Protein AF-W7WP33-F1 (afdb_monomer_lite)

Structure (mmCIF, N/CA/C/O backbone):
data_AF-W7WP33-F1
#
_entry.id   AF-W7WP33-F1
#
loop_
_atom_site.group_PDB
_atom_site.id
_atom_site.type_symbol
_atom_site.label_atom_id
_atom_site.label_alt_id
_atom_site.label_comp_id
_atom_site.label_asym_id
_atom_site.label_entity_id
_atom_site.label_seq_id
_atom_site.pdbx_PDB_ins_code
_atom_site.Cartn_x
_atom_site.Cartn_y
_atom_site.Cartn_z
_atom_site.occupancy
_atom_site.B_iso_or_equiv
_atom_site.auth_seq_id
_atom_site.auth_comp_id
_atom_site.auth_asym_id
_atom_site.auth_atom_id
_atom_site.pdbx_PDB_model_num
ATOM 1 N N . MET A 1 1 ? -15.182 4.874 8.334 1.00 83.31 1 MET A N 1
ATOM 2 C CA . MET A 1 1 ? -14.198 4.119 7.523 1.00 83.31 1 MET A CA 1
ATOM 3 C C . MET A 1 1 ? -12.897 4.035 8.305 1.00 83.31 1 MET A C 1
ATOM 5 O O . MET A 1 1 ? -12.701 4.864 9.185 1.00 83.31 1 MET A O 1
ATOM 9 N N . ARG A 1 2 ? -12.055 3.027 8.052 1.00 90.81 2 ARG A N 1
ATOM 10 C CA . ARG A 1 2 ? -10.762 2.856 8.743 1.00 90.81 2 ARG A CA 1
ATOM 11 C C . ARG A 1 2 ? -9.671 3.512 7.903 1.00 90.81 2 ARG A C 1
ATOM 13 O O . ARG A 1 2 ? -9.643 3.275 6.699 1.00 90.81 2 ARG A O 1
ATOM 20 N N . LEU A 1 3 ? -8.820 4.334 8.508 1.00 94.00 3 LEU A N 1
ATOM 21 C CA . LEU A 1 3 ? -7.646 4.880 7.831 1.00 94.00 3 LEU A CA 1
ATOM 22 C C . LEU A 1 3 ? -6.539 3.826 7.887 1.00 94.00 3 LEU A C 1
ATOM 24 O O . LEU A 1 3 ? -6.301 3.246 8.944 1.00 94.00 3 LEU A O 1
ATOM 28 N N . ILE A 1 4 ? -5.891 3.542 6.764 1.00 94.00 4 ILE A N 1
ATOM 29 C CA . ILE A 1 4 ? -4.852 2.513 6.685 1.00 94.00 4 ILE A CA 1
ATOM 30 C C . ILE A 1 4 ? -3.643 3.034 5.932 1.00 94.00 4 ILE A C 1
ATOM 32 O O . ILE A 1 4 ? -3.780 3.654 4.882 1.00 94.00 4 ILE A O 1
ATOM 36 N N . LEU A 1 5 ? -2.469 2.703 6.457 1.00 93.75 5 LEU A N 1
ATOM 37 C CA . LEU A 1 5 ? -1.212 2.690 5.731 1.00 93.75 5 LEU A CA 1
ATOM 38 C C . LEU A 1 5 ? -1.006 1.289 5.156 1.00 93.75 5 LEU A C 1
ATOM 40 O O . LEU A 1 5 ? -0.948 0.302 5.893 1.00 93.75 5 LEU A O 1
ATOM 44 N N . VAL A 1 6 ? -0.863 1.214 3.842 1.00 93.69 6 VAL A N 1
ATOM 45 C CA . VAL A 1 6 ? -0.475 0.010 3.117 1.00 93.69 6 VAL A CA 1
ATOM 46 C C . VAL A 1 6 ? 0.958 0.194 2.642 1.00 93.69 6 VAL A C 1
ATOM 48 O O . VAL A 1 6 ? 1.271 1.148 1.930 1.00 93.69 6 VAL A O 1
ATOM 51 N N . VAL A 1 7 ? 1.823 -0.732 3.049 1.00 93.81 7 VAL A N 1
ATOM 52 C CA . VAL A 1 7 ? 3.194 -0.845 2.550 1.00 93.81 7 VAL A CA 1
ATOM 53 C C . VAL A 1 7 ? 3.227 -1.992 1.558 1.00 93.81 7 VAL A C 1
ATOM 55 O O . VAL A 1 7 ? 2.871 -3.122 1.905 1.00 93.81 7 VAL A O 1
ATOM 58 N N . TRP A 1 8 ? 3.633 -1.714 0.327 1.00 93.69 8 TRP A N 1
ATOM 59 C CA . TRP A 1 8 ? 3.623 -2.686 -0.763 1.00 93.69 8 TRP A CA 1
ATOM 60 C C . TRP A 1 8 ? 4.865 -2.553 -1.641 1.00 93.69 8 TRP A C 1
ATOM 62 O O . TRP A 1 8 ? 5.582 -1.565 -1.563 1.00 93.69 8 TRP A O 1
ATOM 72 N N . GLU A 1 9 ? 5.166 -3.579 -2.424 1.00 92.44 9 GLU A N 1
ATOM 73 C CA . GLU A 1 9 ? 6.368 -3.664 -3.252 1.00 92.44 9 GLU A CA 1
ATOM 74 C C . GLU A 1 9 ? 5.987 -3.870 -4.714 1.00 92.44 9 GLU A C 1
ATOM 76 O O . GLU A 1 9 ? 5.162 -4.731 -5.023 1.00 92.44 9 GLU A O 1
ATOM 81 N N . ASP A 1 10 ? 6.614 -3.103 -5.602 1.00 89.19 10 ASP A N 1
ATOM 82 C CA . ASP A 1 10 ? 6.532 -3.309 -7.049 1.00 89.19 10 ASP A CA 1
ATOM 83 C C . ASP A 1 10 ? 7.930 -3.313 -7.670 1.00 89.19 10 ASP A C 1
ATOM 85 O O . ASP A 1 10 ? 8.919 -2.908 -7.051 1.00 89.19 10 ASP A O 1
ATOM 89 N N . ALA A 1 11 ? 8.008 -3.769 -8.912 1.00 87.56 11 ALA A N 1
ATOM 90 C CA . ALA A 1 11 ? 9.205 -3.661 -9.720 1.00 87.56 11 ALA A CA 1
ATOM 91 C C . ALA A 1 11 ? 9.254 -2.282 -10.395 1.00 87.56 11 ALA A C 1
ATOM 93 O O . ALA A 1 11 ? 8.305 -1.876 -11.063 1.00 87.56 11 ALA A O 1
ATOM 94 N N . SER A 1 12 ? 10.380 -1.585 -10.262 1.00 82.12 12 SER A N 1
ATOM 95 C CA . SER A 1 12 ? 10.659 -0.343 -10.980 1.00 82.12 12 SER A CA 1
ATOM 96 C C . SER A 1 12 ? 11.890 -0.490 -11.863 1.00 82.12 12 SER A C 1
ATOM 98 O O . SER A 1 12 ? 12.846 -1.197 -11.531 1.00 82.12 12 SER A O 1
ATOM 100 N N . VAL A 1 13 ? 11.869 0.213 -12.987 1.00 80.25 13 VAL A N 1
ATOM 101 C CA . VAL A 1 13 ? 13.025 0.467 -13.841 1.00 80.25 13 VAL A CA 1
ATOM 102 C C . VAL A 1 13 ? 13.140 1.982 -13.900 1.00 80.25 13 VAL A C 1
ATOM 104 O O . VAL A 1 13 ? 12.214 2.645 -14.354 1.00 80.25 13 VAL A O 1
ATOM 107 N N . VAL A 1 14 ? 14.234 2.531 -13.373 1.00 68.25 14 VAL A N 1
ATOM 108 C CA . VAL A 1 14 ? 14.520 3.960 -13.525 1.00 68.25 14 VAL A CA 1
ATOM 109 C C . VAL A 1 14 ? 15.366 4.107 -14.778 1.00 68.25 14 VAL A C 1
ATOM 111 O O . VAL A 1 14 ? 16.461 3.546 -14.855 1.00 68.25 14 VAL A O 1
ATOM 114 N N . ASP A 1 15 ? 14.842 4.845 -15.744 1.00 68.50 15 ASP A N 1
ATOM 115 C CA . ASP A 1 15 ? 15.565 5.315 -16.913 1.00 68.50 15 ASP A CA 1
ATOM 116 C C . ASP A 1 15 ? 15.256 6.804 -17.142 1.00 68.50 15 ASP A C 1
ATOM 118 O O . ASP A 1 15 ? 14.296 7.354 -16.597 1.00 68.50 15 ASP A O 1
ATOM 122 N N . ASP A 1 16 ? 16.105 7.459 -17.932 1.00 62.44 16 ASP A N 1
ATOM 123 C CA . ASP A 1 16 ? 15.932 8.861 -18.326 1.00 62.44 16 ASP A CA 1
ATOM 124 C C . ASP A 1 16 ? 15.101 9.000 -19.621 1.00 62.44 16 ASP A C 1
ATOM 126 O O . ASP A 1 16 ? 14.980 10.094 -20.177 1.00 62.44 16 ASP A O 1
ATOM 130 N N . ALA A 1 17 ? 14.559 7.900 -20.158 1.00 67.38 17 ALA A N 1
ATOM 131 C CA . ALA A 1 17 ? 14.017 7.841 -21.508 1.00 67.38 17 ALA A CA 1
ATOM 132 C C . ALA A 1 17 ? 12.653 7.148 -21.542 1.00 67.38 17 ALA A C 1
ATOM 134 O O . ALA A 1 17 ? 12.553 5.937 -21.437 1.00 67.38 17 ALA A O 1
ATOM 135 N N . THR A 1 18 ? 11.608 7.917 -21.864 1.00 67.25 18 THR A N 1
ATOM 136 C CA . THR A 1 18 ? 10.201 7.463 -21.978 1.00 67.25 18 THR A CA 1
ATOM 137 C C . THR A 1 18 ? 9.993 6.121 -22.703 1.00 67.25 18 THR A C 1
ATOM 139 O O . THR A 1 18 ? 9.024 5.420 -22.423 1.00 67.25 18 THR A O 1
ATOM 142 N N . TRP A 1 19 ? 10.870 5.767 -23.650 1.00 77.00 19 TRP A N 1
ATOM 143 C CA . TRP A 1 19 ? 10.837 4.493 -24.364 1.00 77.00 19 TRP A CA 1
ATOM 144 C C . TRP A 1 19 ? 12.249 3.928 -24.506 1.00 77.00 19 TRP A C 1
ATOM 146 O O . TRP A 1 19 ? 13.118 4.577 -25.090 1.00 77.00 19 TRP A O 1
ATOM 156 N N . ILE A 1 20 ? 12.455 2.696 -24.041 1.00 76.25 20 ILE A N 1
ATOM 157 C CA . ILE A 1 20 ? 13.708 1.953 -24.206 1.00 76.25 20 ILE A CA 1
ATOM 158 C C . ILE A 1 20 ? 13.452 0.627 -24.921 1.00 76.25 20 ILE A C 1
ATOM 160 O O . ILE A 1 20 ? 12.389 0.017 -24.776 1.00 76.25 20 ILE A O 1
ATOM 164 N N . ASP A 1 21 ? 14.434 0.153 -25.687 1.00 82.19 21 ASP A N 1
ATOM 165 C CA . ASP A 1 21 ? 14.360 -1.180 -26.278 1.00 82.19 21 ASP A CA 1
ATOM 166 C C . ASP A 1 21 ? 14.449 -2.247 -25.178 1.00 82.19 21 ASP A C 1
ATOM 168 O O . ASP A 1 21 ? 15.311 -2.181 -24.295 1.00 82.19 21 ASP A O 1
ATOM 172 N N . ARG A 1 22 ? 13.585 -3.266 -25.248 1.00 79.81 22 ARG A N 1
ATOM 173 C CA . ARG A 1 22 ? 13.483 -4.320 -24.227 1.00 79.81 22 ARG A CA 1
ATOM 174 C C . ARG A 1 22 ? 14.802 -5.061 -23.990 1.00 79.81 22 ARG A C 1
ATOM 176 O O . ARG A 1 22 ? 15.058 -5.473 -22.864 1.00 79.81 22 ARG A O 1
ATOM 183 N N . SER A 1 23 ? 15.620 -5.256 -25.025 1.00 86.31 23 SER A N 1
ATOM 184 C CA . SER A 1 23 ? 16.920 -5.933 -24.910 1.00 86.31 23 SER A CA 1
ATOM 185 C C . SER A 1 23 ? 17.966 -5.091 -24.172 1.00 86.31 23 SER A C 1
ATOM 187 O O . SER A 1 23 ? 18.894 -5.639 -23.582 1.00 86.31 23 SER A O 1
ATOM 189 N N . SER A 1 24 ? 17.781 -3.770 -24.167 1.00 82.19 24 SER A N 1
ATOM 190 C CA . SER A 1 24 ? 18.647 -2.792 -23.505 1.00 82.19 24 SER A CA 1
ATOM 191 C C . SER A 1 24 ? 18.127 -2.342 -22.137 1.00 82.19 24 SER A C 1
ATOM 193 O O . SER A 1 24 ? 18.786 -1.556 -21.458 1.00 82.19 24 SER A O 1
ATOM 195 N N . ALA A 1 25 ? 16.953 -2.836 -21.728 1.00 81.69 25 ALA A N 1
ATOM 196 C CA . ALA A 1 25 ? 16.300 -2.406 -20.506 1.00 81.69 25 ALA A CA 1
ATOM 197 C C . ALA A 1 25 ? 17.127 -2.761 -19.259 1.00 81.69 25 ALA A C 1
ATOM 199 O O . ALA A 1 25 ? 17.522 -3.925 -19.100 1.00 81.69 25 ALA A O 1
ATOM 200 N N . PRO A 1 26 ? 17.372 -1.799 -18.345 1.00 82.50 26 PRO A N 1
ATOM 201 C CA . PRO A 1 26 ? 17.999 -2.095 -17.069 1.00 82.50 26 PRO A CA 1
ATOM 202 C C . PRO A 1 26 ? 17.205 -3.153 -16.303 1.00 82.50 26 PRO A C 1
ATOM 204 O O . PRO A 1 26 ? 15.986 -3.288 -16.445 1.00 82.50 26 PRO A O 1
ATOM 207 N N . LYS A 1 27 ? 17.896 -3.906 -15.444 1.00 84.38 27 LYS A N 1
ATOM 208 C CA . LYS A 1 27 ? 17.213 -4.853 -14.561 1.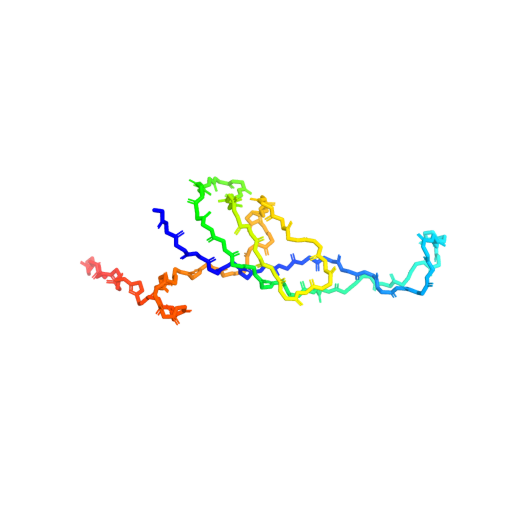00 84.38 27 LYS A CA 1
ATOM 209 C C . LYS A 1 27 ? 16.276 -4.088 -13.632 1.00 84.38 27 LYS A C 1
ATOM 211 O O . LYS A 1 27 ? 16.694 -3.138 -12.971 1.00 84.38 27 LYS A O 1
ATOM 216 N N . ALA A 1 28 ? 15.035 -4.554 -13.556 1.00 85.69 28 ALA A N 1
ATOM 217 C CA . ALA A 1 28 ? 14.092 -4.041 -12.584 1.00 85.69 28 ALA A CA 1
ATOM 218 C C . ALA A 1 28 ? 14.593 -4.302 -11.158 1.00 85.69 28 ALA A C 1
ATOM 220 O O . ALA A 1 28 ? 15.205 -5.338 -10.877 1.00 85.69 28 ALA A O 1
ATOM 221 N N . HIS A 1 29 ? 14.317 -3.363 -10.264 1.00 85.50 29 HIS A N 1
ATOM 222 C CA . HIS A 1 29 ? 14.599 -3.468 -8.839 1.00 85.50 29 HIS A CA 1
ATOM 223 C C . HIS A 1 29 ? 13.312 -3.281 -8.038 1.00 85.50 29 HIS A C 1
ATOM 225 O O . HIS A 1 29 ? 12.362 -2.652 -8.500 1.00 85.50 29 HIS A O 1
ATOM 231 N N . ALA A 1 30 ? 13.276 -3.858 -6.840 1.00 89.00 30 ALA A N 1
ATOM 232 C CA . ALA A 1 30 ? 12.141 -3.716 -5.942 1.00 89.00 30 ALA A CA 1
ATOM 233 C C . ALA A 1 30 ? 12.083 -2.290 -5.379 1.00 89.00 30 ALA A C 1
ATOM 235 O O . ALA A 1 30 ? 13.091 -1.765 -4.901 1.00 89.00 30 ALA A O 1
ATOM 236 N N . VAL A 1 31 ? 10.897 -1.690 -5.407 1.00 89.25 31 VAL A N 1
ATOM 237 C CA . VAL A 1 31 ? 10.604 -0.394 -4.794 1.00 89.25 31 VAL A CA 1
ATOM 238 C C . VAL A 1 31 ? 9.471 -0.571 -3.799 1.00 89.25 31 VAL A C 1
ATOM 240 O O . VAL A 1 31 ? 8.460 -1.204 -4.099 1.00 89.25 31 VAL A O 1
ATOM 243 N N . ILE A 1 32 ? 9.660 -0.011 -2.605 1.00 91.06 32 ILE A N 1
ATOM 244 C CA . ILE A 1 32 ? 8.678 -0.060 -1.526 1.00 91.06 32 ILE A CA 1
ATOM 245 C C . ILE A 1 32 ? 7.832 1.201 -1.554 1.00 91.06 32 ILE A C 1
ATOM 247 O O . ILE A 1 32 ? 8.341 2.315 -1.408 1.00 91.06 32 ILE A O 1
ATOM 251 N N . PHE A 1 33 ? 6.530 1.004 -1.677 1.00 91.00 33 PHE A N 1
ATOM 252 C CA . PHE A 1 33 ? 5.542 2.056 -1.691 1.00 91.00 33 PHE A CA 1
ATOM 253 C C . PHE A 1 33 ? 4.845 2.192 -0.342 1.00 91.00 33 PHE A C 1
ATOM 255 O O . PHE A 1 33 ? 4.466 1.194 0.274 1.00 91.00 33 PHE A O 1
ATOM 262 N N . HIS A 1 34 ? 4.668 3.436 0.098 1.00 92.12 34 HIS A N 1
ATOM 263 C CA . HIS A 1 34 ? 3.905 3.796 1.287 1.00 92.12 34 HIS A CA 1
ATOM 264 C C . HIS A 1 34 ? 2.680 4.571 0.835 1.00 92.12 34 HIS A C 1
ATOM 266 O O . HIS A 1 34 ? 2.783 5.627 0.207 1.00 92.12 34 HIS A O 1
ATOM 272 N N . GLN A 1 35 ? 1.508 4.025 1.134 1.00 92.31 35 GLN A N 1
ATOM 273 C CA . GLN A 1 35 ? 0.265 4.628 0.700 1.00 92.31 35 GLN A CA 1
ATOM 274 C C . GLN A 1 35 ? -0.750 4.640 1.826 1.00 92.31 35 GLN A C 1
ATOM 276 O O . GLN A 1 35 ? -1.040 3.609 2.429 1.00 92.31 35 GLN A O 1
ATOM 281 N N . VAL A 1 36 ? -1.306 5.815 2.088 1.00 92.94 36 VAL A N 1
ATOM 282 C CA . VAL A 1 36 ? -2.354 6.008 3.085 1.00 92.94 36 VAL A CA 1
ATOM 283 C C . VAL A 1 36 ? -3.683 6.180 2.372 1.00 92.94 36 VAL A C 1
ATOM 285 O O . VAL A 1 36 ? -3.760 6.884 1.373 1.00 92.94 36 VAL A O 1
ATOM 288 N N . GLY A 1 37 ? -4.744 5.561 2.872 1.00 93.25 37 GLY A N 1
ATOM 289 C CA . GLY A 1 37 ? -6.082 5.784 2.340 1.00 93.25 37 GLY A CA 1
ATOM 290 C C . GLY A 1 37 ? -7.179 5.267 3.255 1.00 93.25 37 GLY A C 1
ATOM 291 O O . GLY A 1 37 ? -6.926 4.583 4.250 1.00 93.25 37 GLY A O 1
ATOM 292 N N . TRP A 1 38 ? -8.419 5.604 2.919 1.00 94.38 38 TRP A N 1
ATOM 293 C CA . TRP A 1 38 ? -9.591 5.068 3.603 1.00 94.38 38 TRP A CA 1
ATOM 294 C C . TRP A 1 38 ? -9.940 3.692 3.053 1.00 94.38 38 TRP A C 1
ATOM 296 O O . TRP A 1 38 ? -10.131 3.542 1.849 1.00 94.38 38 TRP A O 1
ATOM 306 N N . LEU A 1 39 ? -10.040 2.701 3.942 1.00 94.06 39 LEU A N 1
ATOM 307 C CA . LEU A 1 39 ? -10.372 1.333 3.567 1.00 94.06 39 LEU A CA 1
ATOM 308 C C . LEU A 1 39 ? -11.771 1.249 2.966 1.00 94.06 39 LEU A C 1
ATOM 310 O O . LEU A 1 39 ? -12.750 1.525 3.667 1.00 94.06 39 LEU A O 1
ATOM 314 N N . GLU A 1 40 ? -11.850 0.779 1.725 1.00 94.88 40 GLU A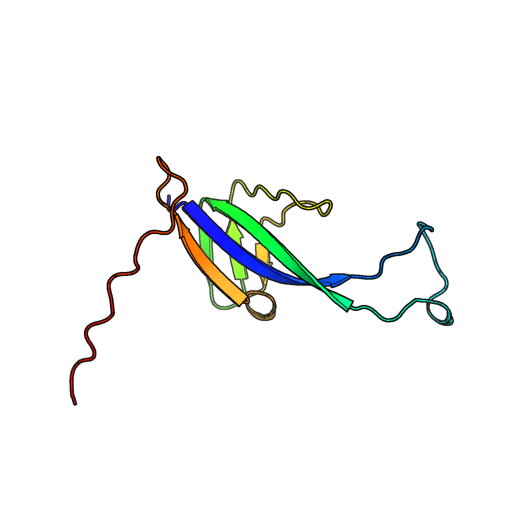 N 1
ATOM 315 C CA . GLU A 1 40 ? -13.103 0.357 1.107 1.00 94.88 40 GLU A CA 1
ATOM 316 C C . GLU A 1 40 ? -13.374 -1.119 1.407 1.00 94.88 40 GLU A C 1
ATOM 318 O O . GLU A 1 40 ? -14.378 -1.465 2.031 1.00 94.88 40 GLU A O 1
ATOM 323 N N . SER A 1 41 ? -12.444 -1.99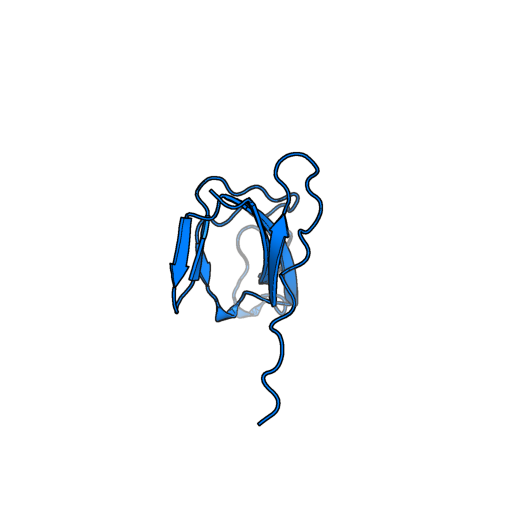2 1.012 1.00 94.38 41 SER A N 1
ATOM 324 C CA . SER A 1 41 ? -12.564 -3.441 1.160 1.00 94.38 41 SER A CA 1
ATOM 325 C C . SER A 1 41 ? -11.196 -4.134 1.160 1.00 94.38 41 SER A C 1
ATOM 327 O O . SER A 1 41 ? -10.203 -3.620 0.642 1.00 94.38 41 SER A O 1
ATOM 329 N N . ILE A 1 42 ? -11.138 -5.306 1.794 1.00 93.69 42 ILE A N 1
ATOM 330 C CA . ILE A 1 42 ? -10.027 -6.255 1.667 1.00 93.69 42 ILE A CA 1
ATOM 331 C C . ILE A 1 42 ? -10.650 -7.590 1.290 1.00 93.69 42 ILE A C 1
ATOM 333 O O . ILE A 1 42 ? -11.487 -8.105 2.034 1.00 93.69 42 ILE A O 1
ATOM 337 N N . ASP A 1 43 ? -10.240 -8.133 0.152 1.00 91.81 43 ASP A N 1
ATOM 338 C CA . ASP A 1 43 ? -10.621 -9.468 -0.302 1.00 91.81 43 ASP A CA 1
ATOM 339 C C . ASP A 1 43 ? -9.377 -10.340 -0.524 1.00 91.81 43 ASP A C 1
ATOM 341 O O . ASP A 1 43 ? -8.259 -9.933 -0.219 1.00 91.81 43 ASP A O 1
ATOM 345 N N . GLU A 1 44 ? -9.558 -11.564 -1.022 1.00 91.81 44 GLU A N 1
ATOM 346 C CA . GLU A 1 44 ? -8.459 -12.513 -1.264 1.00 91.81 44 GLU A CA 1
ATOM 347 C C . GLU A 1 44 ? -7.487 -12.067 -2.371 1.00 91.81 44 GLU A C 1
ATOM 349 O O . GLU A 1 44 ? -6.427 -12.666 -2.549 1.00 91.81 44 GLU A O 1
ATOM 354 N N . THR A 1 45 ? -7.823 -11.014 -3.118 1.00 94.25 45 THR A N 1
ATOM 355 C CA . THR A 1 45 ? -7.059 -10.536 -4.271 1.00 94.25 45 THR A CA 1
ATOM 356 C C . THR A 1 45 ? -6.364 -9.207 -4.008 1.00 94.25 45 THR A C 1
ATOM 358 O O . THR A 1 45 ? -5.261 -8.997 -4.517 1.00 94.25 45 THR A O 1
ATOM 361 N N . ALA A 1 46 ? -6.977 -8.302 -3.240 1.00 94.56 46 ALA A N 1
ATOM 362 C CA . ALA A 1 46 ? -6.499 -6.932 -3.109 1.00 94.56 46 ALA A CA 1
ATOM 363 C C . ALA A 1 46 ? -6.946 -6.213 -1.826 1.00 94.56 46 ALA A C 1
ATOM 365 O O . ALA A 1 46 ? -7.922 -6.572 -1.167 1.00 94.56 46 ALA A O 1
ATOM 366 N N . VAL A 1 47 ? -6.233 -5.124 -1.532 1.00 94.38 47 VAL A N 1
ATOM 367 C CA . VAL A 1 47 ? -6.668 -4.038 -0.645 1.00 94.38 47 VAL A CA 1
ATOM 368 C C . VAL A 1 47 ? -7.179 -2.892 -1.515 1.00 94.38 47 VAL A C 1
ATOM 370 O O . VAL A 1 47 ? -6.464 -2.454 -2.420 1.00 94.38 47 VAL A O 1
ATOM 373 N N . VAL A 1 48 ? -8.393 -2.409 -1.246 1.00 94.06 48 VAL A N 1
ATOM 374 C CA . VAL A 1 48 ? -9.038 -1.321 -1.998 1.00 94.06 48 VAL A CA 1
ATOM 375 C C . VAL A 1 48 ? -9.225 -0.088 -1.110 1.00 94.06 48 VAL A C 1
ATOM 377 O O . VAL A 1 48 ? -9.692 -0.199 0.029 1.00 94.06 48 VAL A O 1
ATOM 380 N N . LEU A 1 49 ? -8.845 1.083 -1.624 1.00 92.94 49 LEU A N 1
ATOM 381 C CA . LEU A 1 49 ? -8.837 2.375 -0.938 1.00 92.94 49 LEU A CA 1
ATOM 382 C C . LEU A 1 49 ? -9.595 3.425 -1.765 1.00 92.94 49 LEU A C 1
ATOM 384 O O . LEU A 1 49 ? -9.362 3.535 -2.960 1.00 92.94 49 LEU A O 1
ATOM 388 N N . THR A 1 50 ? -10.445 4.247 -1.140 1.00 88.31 50 THR A N 1
ATOM 389 C CA . THR A 1 50 ? -11.271 5.249 -1.858 1.00 88.31 50 THR A CA 1
ATOM 390 C C . THR A 1 50 ? -10.639 6.643 -1.980 1.00 88.31 50 THR A C 1
ATOM 392 O O . THR A 1 50 ? -11.217 7.540 -2.592 1.00 88.31 50 THR A O 1
ATOM 395 N N . THR A 1 51 ? -9.518 6.905 -1.301 1.00 84.12 51 THR A N 1
ATOM 396 C CA . THR A 1 51 ? -8.844 8.223 -1.281 1.00 84.12 51 THR A CA 1
ATOM 397 C C . THR A 1 51 ? -7.378 8.027 -0.926 1.00 84.12 51 THR A C 1
ATOM 399 O O . THR A 1 51 ? -6.942 8.319 0.190 1.00 84.12 51 THR A O 1
ATOM 402 N N . ALA A 1 52 ? -6.641 7.410 -1.842 1.00 83.94 52 ALA A N 1
ATOM 403 C CA . ALA A 1 52 ? -5.251 7.079 -1.618 1.00 83.94 52 ALA A CA 1
ATOM 404 C C . ALA A 1 52 ? -4.328 8.292 -1.812 1.00 83.94 52 ALA A C 1
ATOM 406 O O . ALA A 1 52 ? -4.427 9.025 -2.793 1.00 83.94 52 ALA A O 1
ATOM 407 N N . VAL A 1 53 ? -3.391 8.471 -0.885 1.00 85.06 53 VAL A N 1
ATOM 408 C CA . VAL A 1 53 ? -2.321 9.468 -0.941 1.00 85.06 53 VAL A CA 1
ATOM 409 C C . VAL A 1 53 ? -0.988 8.749 -0.763 1.00 85.06 53 VAL A C 1
ATOM 411 O O . VAL A 1 53 ? -0.855 7.866 0.087 1.00 85.06 53 VAL A O 1
ATOM 414 N N . SER A 1 54 ? -0.002 9.132 -1.566 1.00 84.00 54 SER A N 1
ATOM 415 C CA . SER A 1 54 ? 1.385 8.684 -1.451 1.00 84.00 54 SER A CA 1
ATOM 416 C C . SER A 1 54 ? 2.308 9.891 -1.605 1.00 84.00 54 SER A C 1
ATOM 418 O O . SER A 1 54 ? 1.979 10.837 -2.320 1.00 84.00 54 SER A O 1
ATOM 420 N N . ASP A 1 55 ? 3.438 9.872 -0.906 1.00 79.75 55 ASP A N 1
ATOM 421 C CA . ASP A 1 55 ? 4.516 10.858 -1.025 1.00 79.75 55 ASP A CA 1
ATOM 422 C C . ASP A 1 55 ? 5.494 10.529 -2.167 1.00 79.75 55 ASP A C 1
ATOM 424 O O . ASP A 1 55 ? 6.411 11.298 -2.456 1.00 79.75 55 ASP A O 1
ATOM 428 N N . GLN A 1 56 ? 5.306 9.385 -2.824 1.00 77.69 56 GLN A N 1
ATOM 429 C CA . GLN A 1 56 ? 6.191 8.881 -3.863 1.00 77.69 56 GLN A CA 1
ATOM 430 C C . GLN A 1 56 ? 5.757 9.362 -5.252 1.00 77.69 56 GLN A C 1
ATOM 432 O O . GLN A 1 56 ? 4.593 9.653 -5.504 1.00 77.69 56 GLN A O 1
ATOM 437 N N . ILE A 1 57 ? 6.720 9.423 -6.178 1.00 60.94 57 ILE A N 1
ATOM 438 C CA . ILE A 1 57 ? 6.545 9.963 -7.542 1.00 60.94 57 ILE A CA 1
ATOM 439 C C . ILE A 1 57 ? 5.509 9.166 -8.360 1.00 60.94 57 ILE A C 1
ATOM 441 O O . ILE A 1 57 ? 4.940 9.678 -9.324 1.00 60.94 57 ILE A O 1
ATOM 445 N N . MET A 1 58 ? 5.244 7.914 -7.984 1.00 67.81 58 MET A N 1
ATOM 446 C CA . MET A 1 58 ? 4.267 7.074 -8.667 1.00 67.81 58 MET A CA 1
ATOM 447 C C . MET A 1 58 ? 2.846 7.402 -8.193 1.00 67.81 58 MET A C 1
ATOM 449 O O . MET A 1 58 ? 2.605 7.555 -6.999 1.00 67.81 58 MET A O 1
ATOM 453 N N . ALA A 1 59 ? 1.894 7.483 -9.127 1.00 71.00 59 ALA A N 1
ATOM 454 C CA . ALA A 1 59 ? 0.493 7.728 -8.795 1.00 71.00 59 ALA A CA 1
ATOM 455 C C . ALA A 1 59 ? -0.030 6.684 -7.792 1.00 71.00 59 ALA A C 1
ATOM 457 O O . ALA A 1 59 ? 0.220 5.483 -7.945 1.00 71.00 59 ALA A O 1
ATOM 458 N N . ALA A 1 60 ? -0.766 7.148 -6.779 1.00 78.38 60 ALA A N 1
ATOM 459 C CA . ALA A 1 60 ? -1.376 6.279 -5.784 1.00 78.38 60 ALA A CA 1
ATOM 460 C C . ALA A 1 60 ? -2.332 5.272 -6.453 1.00 78.38 60 ALA A C 1
ATOM 462 O O . ALA A 1 60 ? -3.048 5.609 -7.397 1.00 78.38 60 ALA A O 1
ATOM 463 N N . ARG A 1 61 ? -2.330 4.023 -5.977 1.00 82.06 61 ARG A N 1
ATOM 464 C CA . ARG A 1 61 ? -3.195 2.954 -6.488 1.00 82.06 61 ARG A CA 1
ATOM 465 C C . ARG A 1 61 ? -4.374 2.727 -5.563 1.00 82.06 61 ARG A C 1
ATOM 467 O O . ARG A 1 61 ? -4.202 2.224 -4.459 1.00 82.06 61 ARG A O 1
ATOM 474 N N . ASP A 1 62 ? -5.581 2.943 -6.055 1.00 87.38 62 ASP A N 1
ATOM 475 C CA . ASP A 1 62 ? -6.791 2.647 -5.280 1.00 87.38 62 ASP A CA 1
ATOM 476 C C . ASP A 1 62 ? -7.006 1.139 -5.068 1.00 87.38 62 ASP A C 1
ATOM 478 O O . ASP A 1 62 ? -7.720 0.735 -4.159 1.00 87.38 62 ASP A O 1
ATOM 482 N N . ARG A 1 63 ? -6.346 0.281 -5.858 1.00 92.94 63 ARG A N 1
ATOM 483 C CA . ARG A 1 63 ? -6.382 -1.180 -5.712 1.00 92.94 63 ARG A CA 1
ATOM 484 C C . ARG A 1 63 ? -4.974 -1.765 -5.712 1.00 92.94 63 ARG A C 1
ATOM 486 O O . ARG A 1 63 ? -4.285 -1.731 -6.731 1.00 92.94 63 ARG A O 1
ATOM 493 N N . ILE A 1 64 ? -4.569 -2.347 -4.585 1.00 93.56 64 ILE A N 1
ATOM 494 C CA . ILE A 1 64 ? -3.237 -2.930 -4.383 1.00 93.56 64 ILE A CA 1
ATOM 495 C C . ILE A 1 64 ? -3.371 -4.458 -4.283 1.00 93.56 64 ILE A C 1
ATOM 497 O O . ILE A 1 64 ? -3.996 -4.940 -3.335 1.00 93.56 64 ILE A O 1
ATOM 501 N N . PRO A 1 65 ? -2.806 -5.241 -5.223 1.00 94.75 65 PRO A N 1
ATOM 502 C CA . PRO A 1 65 ? -2.846 -6.702 -5.164 1.00 94.75 65 PRO A CA 1
ATOM 503 C C . PRO A 1 65 ? -2.185 -7.254 -3.896 1.00 94.75 65 PRO A C 1
ATOM 505 O O . PRO A 1 65 ? -1.077 -6.846 -3.552 1.00 94.75 65 PRO A O 1
ATOM 508 N N . LEU A 1 66 ? -2.804 -8.235 -3.232 1.00 93.19 66 LEU A N 1
ATOM 509 C CA . LEU A 1 66 ? -2.281 -8.785 -1.973 1.00 93.19 66 LEU A CA 1
ATOM 510 C C . LEU A 1 66 ? -0.883 -9.4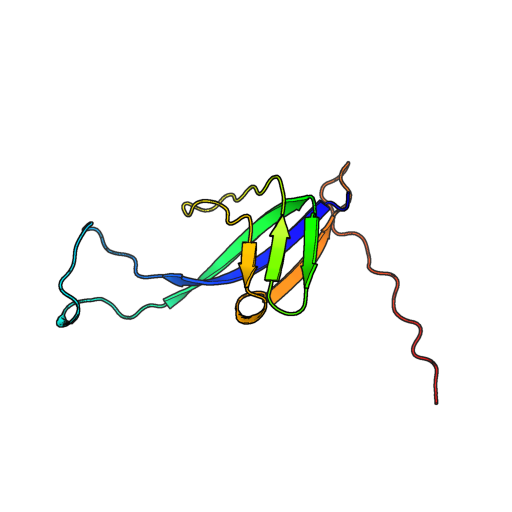01 -2.105 1.00 93.19 66 LEU A C 1
ATOM 512 O O . LEU A 1 66 ? -0.104 -9.323 -1.162 1.00 93.19 66 LEU A O 1
ATOM 516 N N . GLY A 1 67 ? -0.533 -9.952 -3.271 1.00 93.62 67 GLY A N 1
ATOM 517 C CA . GLY A 1 67 ? 0.814 -10.479 -3.529 1.00 93.62 67 GLY A CA 1
ATOM 518 C C . GLY A 1 67 ? 1.922 -9.417 -3.485 1.00 93.62 67 GLY A C 1
ATOM 519 O O . GLY A 1 67 ? 3.086 -9.762 -3.303 1.00 93.62 67 GLY A O 1
ATOM 520 N N . MET A 1 68 ? 1.564 -8.137 -3.622 1.00 93.69 68 MET A N 1
ATOM 521 C CA . MET A 1 68 ? 2.478 -6.997 -3.514 1.00 93.69 68 MET A CA 1
ATOM 522 C C . MET A 1 68 ? 2.498 -6.406 -2.098 1.00 93.69 68 MET A C 1
ATOM 524 O O . MET A 1 68 ? 3.446 -5.715 -1.733 1.00 93.69 68 MET A O 1
ATOM 528 N N . VAL A 1 69 ? 1.470 -6.659 -1.282 1.00 94.25 69 VAL A N 1
ATOM 529 C CA . VAL A 1 69 ? 1.340 -6.072 0.057 1.00 94.25 69 VAL A CA 1
ATOM 530 C C . VAL A 1 69 ? 2.325 -6.725 1.023 1.00 94.25 69 VAL A C 1
ATOM 532 O O . VAL A 1 69 ? 2.310 -7.934 1.239 1.00 94.25 69 VAL A O 1
ATOM 535 N N . LYS A 1 70 ? 3.161 -5.902 1.658 1.00 94.94 70 LYS A N 1
ATOM 536 C CA . LYS A 1 70 ? 4.082 -6.324 2.720 1.00 94.94 70 LYS A CA 1
ATOM 537 C C . LYS A 1 70 ? 3.458 -6.137 4.099 1.00 94.94 70 LYS A C 1
ATOM 539 O O . LYS A 1 70 ? 3.566 -7.024 4.943 1.00 94.94 70 LYS A O 1
ATOM 544 N N . THR A 1 71 ? 2.783 -5.006 4.315 1.00 94.06 71 THR A N 1
ATOM 545 C CA . THR A 1 71 ? 2.225 -4.634 5.623 1.00 94.06 71 THR A CA 1
ATOM 546 C C . THR A 1 71 ? 0.957 -3.799 5.464 1.00 94.06 71 THR A C 1
ATOM 548 O O . THR A 1 71 ? 0.876 -2.945 4.586 1.00 94.06 71 THR A O 1
ATOM 551 N N . ILE A 1 72 ? -0.013 -4.002 6.359 1.00 93.12 72 ILE A N 1
ATOM 552 C CA . ILE A 1 72 ? -1.203 -3.154 6.506 1.00 93.12 72 ILE A CA 1
ATOM 553 C C . ILE A 1 72 ? -1.269 -2.688 7.962 1.00 93.12 72 ILE A C 1
ATOM 555 O O . ILE A 1 72 ? -1.278 -3.520 8.873 1.00 93.12 72 ILE A O 1
ATOM 559 N N . LEU A 1 73 ? -1.325 -1.376 8.183 1.00 94.00 73 LEU A N 1
ATOM 560 C CA . LEU A 1 73 ? -1.430 -0.759 9.506 1.00 94.00 73 LEU A CA 1
ATOM 561 C C . LEU A 1 73 ? -2.641 0.159 9.555 1.00 94.00 73 LEU A C 1
ATOM 563 O O . LEU A 1 73 ? -2.736 1.098 8.772 1.00 94.00 73 LEU A O 1
ATOM 567 N N . GLU A 1 74 ? -3.549 -0.085 10.493 1.00 94.31 74 GLU A N 1
ATOM 568 C CA . GLU A 1 74 ? -4.612 0.873 10.791 1.00 94.31 74 GLU A CA 1
ATOM 569 C C . GLU A 1 74 ? -4.024 2.098 11.494 1.00 94.31 74 GLU A C 1
ATOM 571 O O . GLU A 1 74 ? -3.196 1.958 12.394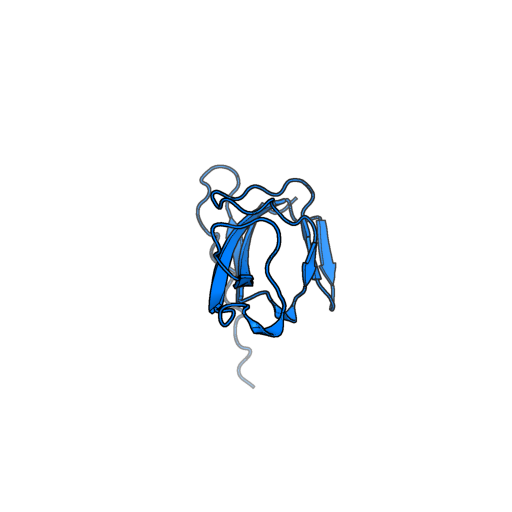 1.00 94.31 74 GLU A O 1
ATOM 576 N N . LEU A 1 75 ? -4.454 3.284 11.077 1.00 93.00 75 LEU A N 1
ATOM 577 C CA . LEU A 1 75 ? -4.033 4.568 11.619 1.00 93.00 75 LEU A CA 1
ATOM 578 C C . LEU A 1 75 ? -5.197 5.237 12.347 1.00 93.00 75 LEU A C 1
ATOM 580 O O . LEU A 1 75 ? -6.354 5.120 11.940 1.00 93.00 75 LEU A O 1
ATOM 584 N N . ASP A 1 76 ? -4.880 5.980 13.401 1.00 92.50 76 ASP A N 1
ATOM 585 C CA . ASP A 1 76 ? -5.818 6.910 14.016 1.00 92.50 76 ASP A CA 1
ATOM 586 C C . ASP A 1 76 ? -6.016 8.107 13.068 1.00 92.50 76 ASP A C 1
ATOM 588 O O . ASP A 1 76 ? -5.042 8.794 12.753 1.00 92.50 76 ASP A O 1
ATOM 592 N N . PRO A 1 77 ? -7.246 8.399 12.610 1.00 89.56 77 PRO A N 1
ATOM 593 C CA . PRO A 1 77 ? -7.497 9.520 11.711 1.00 89.56 77 PRO A CA 1
ATOM 594 C C . PRO A 1 77 ? -7.124 10.896 12.266 1.00 89.56 77 PRO A C 1
ATOM 596 O O . PRO A 1 77 ? -6.863 11.805 11.483 1.00 89.56 77 PRO A O 1
ATOM 599 N N . ALA A 1 78 ? -7.135 11.073 13.590 1.00 89.31 78 ALA A N 1
ATOM 600 C CA . ALA A 1 78 ? -6.843 12.359 14.215 1.00 89.31 78 ALA A CA 1
ATOM 601 C C . ALA A 1 78 ? -5.337 12.612 14.349 1.00 89.31 78 ALA A C 1
ATOM 603 O O . ALA A 1 78 ? -4.894 13.755 14.267 1.00 89.31 78 ALA A O 1
ATOM 604 N N . THR A 1 79 ? -4.554 11.555 14.572 1.00 90.19 79 THR A N 1
ATOM 605 C CA . THR A 1 79 ? -3.122 11.667 14.893 1.00 90.19 79 THR A CA 1
ATOM 606 C C . THR A 1 79 ? -2.206 11.107 13.806 1.00 90.19 79 THR A C 1
ATOM 608 O O . THR A 1 79 ? -1.013 11.396 13.810 1.00 90.19 79 THR A O 1
ATOM 611 N N . GLY A 1 80 ? -2.733 10.302 12.879 1.00 87.06 80 GLY A N 1
ATOM 612 C CA . GLY A 1 80 ? -1.963 9.576 11.865 1.00 87.06 80 GLY A CA 1
ATOM 613 C C . GLY A 1 80 ? -1.094 8.447 12.431 1.00 87.06 80 GLY A C 1
ATOM 614 O O . GLY A 1 80 ? -0.333 7.827 11.691 1.00 87.06 80 GLY A O 1
ATOM 615 N N . VAL A 1 81 ? -1.180 8.169 13.735 1.00 89.94 81 VAL A N 1
ATOM 616 C CA . VAL A 1 81 ? -0.336 7.182 14.417 1.00 89.94 81 VAL A CA 1
ATOM 617 C C . VAL A 1 81 ? -0.931 5.778 14.254 1.00 89.94 81 VAL A C 1
ATOM 619 O O . VAL A 1 81 ? -2.154 5.628 14.330 1.00 89.94 81 VAL A O 1
ATOM 622 N N . PRO A 1 82 ? -0.106 4.726 14.066 1.00 88.81 82 PRO A N 1
ATOM 623 C CA . PRO A 1 82 ? -0.593 3.353 14.031 1.00 88.81 82 PRO A CA 1
ATOM 624 C C . PRO A 1 82 ? -1.376 2.974 15.292 1.00 88.81 82 PRO A C 1
ATOM 626 O O . PRO A 1 82 ? -0.884 3.100 16.416 1.00 88.81 82 PRO A O 1
ATOM 629 N N . VAL A 1 83 ? -2.585 2.451 15.103 1.00 87.00 83 VAL A N 1
ATOM 630 C CA . VAL A 1 83 ? -3.414 1.920 16.184 1.00 87.00 83 VAL A CA 1
ATOM 631 C C . VAL A 1 83 ? -2.905 0.527 16.528 1.00 87.00 83 VAL A C 1
ATOM 633 O O . VAL A 1 83 ? -2.770 -0.340 15.661 1.00 87.00 83 VAL A O 1
ATOM 636 N N . ALA A 1 84 ? -2.621 0.281 17.808 1.00 69.69 84 ALA A N 1
ATOM 637 C CA . ALA A 1 84 ? -2.250 -1.050 18.262 1.00 69.69 84 ALA A CA 1
ATOM 638 C C . ALA A 1 84 ? -3.389 -2.033 17.949 1.00 69.69 84 ALA A C 1
ATOM 640 O O . ALA A 1 84 ? -4.464 -1.963 18.547 1.00 69.69 84 ALA A O 1
ATOM 641 N N . LEU A 1 85 ? -3.147 -2.976 17.034 1.00 59.50 85 LEU A N 1
ATOM 642 C CA . LEU A 1 85 ? -4.086 -4.066 16.789 1.00 59.50 85 LEU A CA 1
ATOM 643 C C . LEU A 1 85 ? -4.285 -4.824 18.111 1.00 59.50 85 LEU A C 1
ATOM 645 O O . LEU A 1 85 ? -3.288 -5.214 18.734 1.00 59.50 85 LEU A O 1
ATOM 649 N N . PRO A 1 86 ? -5.532 -5.052 18.569 1.00 53.84 86 PRO A N 1
ATOM 650 C CA . PRO A 1 86 ? -5.768 -5.819 19.780 1.00 53.84 86 PRO A CA 1
ATOM 651 C C . PRO A 1 86 ? -5.076 -7.173 19.629 1.00 53.84 86 PRO A C 1
ATOM 653 O O . PRO A 1 86 ? -5.393 -7.956 18.729 1.00 53.84 86 PRO A O 1
ATOM 656 N N . LYS A 1 87 ? -4.077 -7.432 20.485 1.00 55.22 87 LYS A N 1
ATOM 657 C CA . LYS A 1 87 ? -3.318 -8.686 20.466 1.00 55.22 87 LYS A CA 1
ATOM 658 C C . LYS A 1 87 ? -4.329 -9.824 20.553 1.00 55.22 87 LYS A C 1
ATOM 660 O O . LYS A 1 87 ? -5.004 -9.957 21.576 1.00 55.22 87 LYS A O 1
ATOM 665 N N . LYS A 1 88 ? -4.447 -10.645 19.499 1.00 51.59 88 LYS A N 1
ATOM 666 C CA . LYS A 1 88 ? -5.230 -11.887 19.557 1.00 51.59 88 LYS A CA 1
ATOM 667 C C . LYS A 1 88 ? -4.750 -12.645 20.793 1.00 51.59 88 LYS A C 1
ATOM 669 O O . LYS A 1 88 ? -3.609 -13.106 20.824 1.00 51.59 88 LYS A O 1
ATOM 674 N N . LYS A 1 89 ? -5.597 -12.758 21.824 1.00 47.69 89 LYS A N 1
ATOM 675 C CA . LYS A 1 89 ? -5.345 -13.675 22.938 1.00 47.69 89 LYS A CA 1
ATOM 676 C C . LYS A 1 89 ? -5.212 -15.055 22.304 1.00 47.69 89 LYS A C 1
ATOM 678 O O . LYS A 1 89 ? -6.203 -15.613 21.840 1.00 47.69 89 LYS A O 1
ATOM 683 N N . ARG A 1 90 ? -3.987 -15.582 22.225 1.00 49.72 90 ARG A N 1
ATOM 684 C CA . ARG A 1 90 ? -3.756 -16.992 21.908 1.00 49.72 90 ARG A CA 1
ATOM 685 C C . ARG A 1 90 ? -4.570 -17.783 22.929 1.00 49.72 90 ARG A C 1
ATOM 687 O O . ARG A 1 90 ? -4.218 -17.788 24.107 1.00 49.72 90 ARG A O 1
ATOM 694 N N . LYS A 1 91 ? -5.676 -18.402 22.504 1.00 48.56 91 LYS A N 1
ATOM 695 C CA . LYS A 1 91 ? -6.272 -19.492 23.276 1.00 48.56 91 LYS A CA 1
ATOM 696 C C . LYS A 1 91 ? -5.168 -20.543 23.383 1.00 48.56 91 LYS A C 1
ATOM 698 O O . LYS A 1 91 ? -4.722 -21.049 22.356 1.00 48.56 91 LYS A O 1
ATOM 703 N N . ARG A 1 92 ? -4.652 -20.772 24.594 1.00 47.50 92 ARG A N 1
ATOM 704 C CA . ARG A 1 92 ? -3.865 -21.976 24.875 1.00 47.50 92 ARG A CA 1
ATOM 705 C C . ARG A 1 92 ? -4.779 -23.155 24.538 1.00 47.50 92 ARG A C 1
ATOM 707 O O . ARG A 1 92 ? -5.897 -23.193 25.051 1.00 47.50 92 ARG A O 1
ATOM 714 N N . ALA A 1 93 ? -4.333 -23.986 23.600 1.00 55.22 93 ALA A N 1
ATOM 715 C CA . ALA A 1 93 ? -4.861 -25.330 23.421 1.00 55.22 93 ALA A CA 1
ATOM 716 C C . ALA A 1 93 ? -4.470 -26.180 24.634 1.00 55.22 93 ALA A C 1
ATOM 718 O O . ALA A 1 93 ? -3.394 -25.883 25.214 1.00 55.22 93 ALA A O 1
#

Foldseek 3Di:
DWKKKWKFKDWDFDDPDPDDDPVPGDDTDIDIWIKIADFPDDDQFWTAGDDIDTPDPDDGDRTGGPVGTDDMFTADPVPRHGDPDPPPPPPDD

Secondary structure (DSSP, 8-state):
--EEEEEEEEEE---SSS---GGGPPPPEEEEEEEEEEEEEE-SSEEEESS-EESSSSPPPSEEEGGGEEEEEEE-TTT-PBP----------

Radius of gyration: 16.86 Å; chains: 1; bounding box: 33×38×51 Å

Sequence (93 aa):
MRLILVVWEDASVVDDATWIDRSSAPKAHAVIFHQVGWLESIDETAVVLTTAVSDQIMAARDRIPLGMVKTI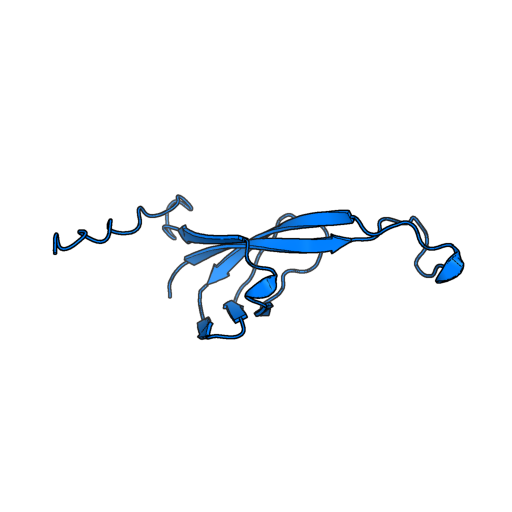LELDPATGVPVALPKKKRKRA

pLDDT: mean 83.49, std 13.15, range [47.5, 94.94]